Protein AF-A0AAN9T9P0-F1 (afdb_monomer_lite)

Structure (mmCIF, N/CA/C/O backbone):
data_AF-A0AAN9T9P0-F1
#
_entry.id   AF-A0AAN9T9P0-F1
#
loop_
_atom_site.group_PDB
_atom_site.id
_atom_site.type_symbol
_atom_site.label_atom_id
_atom_site.label_alt_id
_atom_site.label_comp_id
_atom_site.label_asym_id
_atom_site.label_entity_id
_atom_site.label_seq_id
_atom_site.pdbx_PDB_ins_code
_atom_site.Cartn_x
_atom_site.Cartn_y
_atom_site.Cartn_z
_atom_site.occupancy
_atom_site.B_iso_or_equiv
_atom_site.auth_seq_id
_atom_site.auth_comp_id
_atom_site.auth_asym_id
_atom_site.auth_atom_id
_atom_site.pdbx_PDB_model_num
ATOM 1 N N . MET A 1 1 ? 13.057 -16.092 -7.659 1.00 46.47 1 MET A N 1
ATOM 2 C CA . MET A 1 1 ? 11.777 -15.461 -7.280 1.00 46.47 1 MET A CA 1
ATOM 3 C C . MET A 1 1 ? 11.251 -16.205 -6.068 1.00 46.47 1 MET A C 1
ATOM 5 O O . MET A 1 1 ? 11.173 -17.422 -6.138 1.00 46.47 1 MET A O 1
ATOM 9 N N . LEU A 1 2 ? 10.981 -15.523 -4.953 1.00 45.56 2 LEU A N 1
ATOM 10 C CA . LEU A 1 2 ? 10.135 -16.098 -3.904 1.00 45.56 2 LEU A CA 1
ATOM 11 C C . LEU A 1 2 ? 8.703 -15.943 -4.416 1.00 45.56 2 LEU A C 1
ATOM 13 O O . LEU A 1 2 ? 8.131 -14.863 -4.309 1.00 45.56 2 LEU A O 1
ATOM 17 N N . ALA A 1 3 ? 8.189 -16.984 -5.067 1.00 45.75 3 ALA A N 1
ATOM 18 C CA . ALA A 1 3 ? 6.813 -17.005 -5.531 1.00 45.75 3 ALA A CA 1
ATOM 19 C C . ALA A 1 3 ? 5.909 -17.198 -4.311 1.00 45.75 3 ALA A C 1
ATOM 21 O O . ALA A 1 3 ? 5.850 -18.284 -3.734 1.00 45.75 3 ALA A O 1
ATOM 22 N N . GLY A 1 4 ? 5.289 -16.120 -3.842 1.00 61.53 4 GLY A N 1
ATOM 23 C CA . GLY A 1 4 ? 4.496 -16.141 -2.619 1.00 61.53 4 GLY A CA 1
ATOM 24 C C . GLY A 1 4 ? 3.565 -14.943 -2.521 1.00 61.53 4 GLY A C 1
ATOM 25 O O . GLY A 1 4 ? 3.952 -13.822 -2.837 1.00 61.53 4 GLY A O 1
ATOM 26 N N . GLN A 1 5 ? 2.334 -15.189 -2.072 1.00 61.94 5 GLN A N 1
ATOM 27 C CA . GLN A 1 5 ? 1.396 -14.139 -1.685 1.00 61.94 5 GLN A CA 1
ATOM 28 C C . GLN A 1 5 ? 1.735 -13.653 -0.277 1.00 61.94 5 GLN A C 1
ATOM 30 O O . GLN A 1 5 ? 1.682 -14.432 0.678 1.00 61.94 5 GLN A O 1
ATOM 35 N N . LEU A 1 6 ? 2.006 -12.358 -0.120 1.00 67.94 6 LEU A N 1
ATOM 36 C CA . LEU A 1 6 ? 2.081 -11.752 1.204 1.00 67.94 6 LEU A CA 1
ATOM 37 C C . LEU A 1 6 ? 0.701 -11.252 1.617 1.00 67.94 6 LEU A C 1
ATOM 39 O O . LEU A 1 6 ? 0.176 -10.321 1.014 1.00 67.94 6 LEU A O 1
ATOM 43 N N . ARG A 1 7 ? 0.112 -11.844 2.660 1.00 69.19 7 ARG A N 1
ATOM 44 C CA . ARG A 1 7 ? -1.106 -11.322 3.292 1.00 69.19 7 ARG A CA 1
ATOM 45 C C . ARG A 1 7 ? -0.788 -10.865 4.703 1.00 69.19 7 ARG A C 1
ATOM 47 O O . ARG A 1 7 ? -0.480 -11.689 5.556 1.00 69.19 7 ARG A O 1
ATOM 54 N N . ALA A 1 8 ? -0.915 -9.569 4.956 1.00 67.00 8 ALA A N 1
ATOM 55 C CA . ALA A 1 8 ? -0.840 -9.026 6.306 1.00 67.00 8 ALA A CA 1
ATOM 56 C C . ALA A 1 8 ? -2.127 -8.264 6.618 1.00 67.00 8 ALA A C 1
ATOM 58 O O . ALA A 1 8 ? -2.544 -7.398 5.849 1.00 67.00 8 ALA A O 1
ATOM 59 N N . CYS A 1 9 ? -2.762 -8.602 7.741 1.00 68.50 9 CYS A N 1
ATOM 60 C CA . CYS A 1 9 ? -3.891 -7.863 8.290 1.00 68.50 9 CYS A CA 1
ATOM 61 C C . CYS A 1 9 ? -3.473 -7.336 9.660 1.00 68.50 9 CYS A C 1
ATOM 63 O O . CYS A 1 9 ? -3.275 -8.131 10.573 1.00 68.50 9 CYS A O 1
ATOM 65 N N . GLN A 1 10 ? -3.295 -6.024 9.786 1.00 69.31 10 GLN A N 1
ATOM 66 C CA . GLN A 1 10 ? -2.773 -5.405 11.003 1.00 69.31 10 GLN A CA 1
ATOM 67 C C . GLN A 1 10 ? -3.828 -4.535 11.679 1.00 69.31 10 GLN A C 1
ATOM 69 O O . GLN A 1 10 ? -4.491 -3.729 11.017 1.00 69.31 10 GLN A O 1
ATOM 74 N N . ARG A 1 11 ? -3.963 -4.722 13.000 1.00 60.12 11 ARG A N 1
ATOM 75 C CA . ARG A 1 11 ? -4.805 -3.919 13.889 1.00 60.12 11 ARG A CA 1
ATOM 76 C C . ARG A 1 11 ? -4.054 -3.620 15.185 1.00 60.12 11 ARG A C 1
ATOM 78 O O . ARG A 1 11 ? -3.889 -4.508 16.011 1.00 60.12 11 ARG A O 1
ATOM 85 N N . GLY A 1 12 ? -3.615 -2.375 15.346 1.00 63.34 12 GLY A N 1
ATOM 86 C CA . GLY A 1 12 ? -2.727 -1.922 16.418 1.00 63.34 12 GLY A CA 1
ATOM 87 C C . GLY A 1 12 ? -1.258 -2.307 16.193 1.00 63.34 12 GLY A C 1
ATOM 88 O O . GLY A 1 12 ? -0.969 -3.396 15.709 1.00 63.34 12 GLY A O 1
ATOM 89 N N . SER A 1 13 ? -0.345 -1.418 16.611 1.00 60.00 13 SER A N 1
ATOM 90 C CA . SER A 1 13 ? 1.132 -1.511 16.533 1.00 60.00 13 SER A CA 1
ATOM 91 C C . SER A 1 13 ? 1.808 -1.050 15.227 1.00 60.00 13 SER A C 1
ATOM 93 O O . SER A 1 13 ? 1.166 -0.897 14.188 1.00 60.00 13 SER A O 1
ATOM 95 N N . ILE A 1 14 ? 3.120 -0.782 15.325 1.00 63.75 14 ILE A N 1
ATOM 96 C CA . ILE A 1 14 ? 4.030 -0.447 14.219 1.00 63.75 14 ILE A CA 1
ATOM 97 C C . ILE A 1 14 ? 4.624 -1.749 13.677 1.00 63.75 14 ILE A C 1
ATOM 99 O O . ILE A 1 14 ? 5.294 -2.471 14.411 1.00 63.75 14 ILE A O 1
ATOM 103 N N . THR A 1 15 ? 4.400 -2.061 12.400 1.00 72.94 15 THR A N 1
ATOM 104 C CA . THR A 1 15 ? 4.983 -3.252 11.750 1.00 72.94 15 THR A CA 1
ATOM 105 C C . THR A 1 15 ? 5.899 -2.854 10.598 1.00 72.94 15 THR A C 1
ATOM 107 O O . THR A 1 15 ? 5.526 -2.007 9.785 1.00 72.94 15 THR A O 1
ATOM 110 N N . SER A 1 16 ? 7.066 -3.496 10.511 1.00 77.62 16 SER A N 1
ATOM 111 C CA . SER A 1 16 ? 8.047 -3.312 9.436 1.00 77.62 16 SER A CA 1
ATOM 112 C C . SER A 1 16 ? 8.133 -4.571 8.573 1.00 77.62 16 SER A C 1
ATOM 114 O O . SER A 1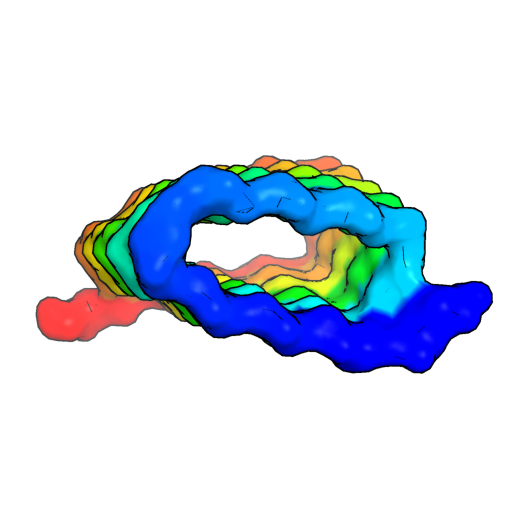 16 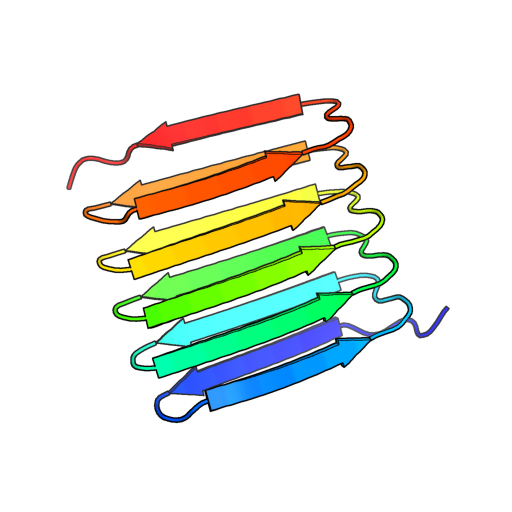? 8.427 -5.651 9.081 1.00 77.62 16 SER A O 1
ATOM 116 N N . LEU A 1 17 ? 7.883 -4.438 7.271 1.00 80.88 17 LEU A N 1
ATOM 117 C CA . LEU A 1 17 ? 7.941 -5.525 6.287 1.00 80.88 17 LEU A CA 1
ATOM 118 C C . LEU A 1 17 ? 9.078 -5.257 5.293 1.00 80.88 17 LEU A C 1
ATOM 120 O O . LEU A 1 17 ? 9.128 -4.178 4.703 1.00 80.88 17 LEU A O 1
ATOM 124 N N . LEU A 1 18 ? 9.980 -6.224 5.091 1.00 82.25 18 LEU A N 1
ATOM 125 C CA . LEU A 1 18 ? 11.112 -6.088 4.168 1.00 82.25 18 LEU A CA 1
ATOM 126 C C . LEU A 1 18 ? 11.215 -7.308 3.251 1.00 82.25 18 LEU A C 1
ATOM 128 O O . LEU A 1 18 ? 11.468 -8.416 3.720 1.00 82.25 18 LEU A O 1
ATOM 132 N N . PHE A 1 19 ? 11.048 -7.102 1.944 1.00 81.38 19 PHE A N 1
ATOM 133 C CA . PHE A 1 19 ? 11.085 -8.186 0.962 1.00 81.38 19 PHE A CA 1
ATOM 134 C C . PHE A 1 19 ? 11.884 -7.812 -0.284 1.00 81.38 19 PHE A C 1
ATOM 136 O O . PHE A 1 19 ? 11.818 -6.691 -0.786 1.00 81.38 19 PHE A O 1
ATOM 143 N N . LYS A 1 20 ? 12.628 -8.783 -0.826 1.00 82.88 20 LYS A N 1
ATOM 144 C CA . LYS A 1 20 ? 13.421 -8.573 -2.043 1.00 82.88 20 LYS A CA 1
ATOM 145 C C . LYS A 1 20 ? 12.536 -8.564 -3.291 1.00 82.88 20 LYS A C 1
ATOM 147 O O . LYS A 1 20 ? 12.502 -7.556 -3.987 1.00 82.88 20 LYS A O 1
ATOM 152 N N . CYS A 1 21 ? 11.798 -9.648 -3.541 1.00 82.88 21 CYS A N 1
ATOM 153 C CA . CYS A 1 21 ? 10.815 -9.731 -4.623 1.00 82.88 21 CYS A CA 1
ATOM 154 C C . CYS A 1 21 ? 9.591 -10.532 -4.171 1.00 82.88 21 CYS A C 1
ATOM 156 O O . CYS A 1 21 ? 9.772 -11.574 -3.539 1.00 82.88 21 CYS A O 1
ATOM 158 N N . VAL A 1 22 ? 8.391 -10.068 -4.519 1.00 85.62 22 VAL A N 1
ATOM 159 C CA . VAL A 1 22 ? 7.106 -10.716 -4.208 1.00 85.62 22 VAL A CA 1
ATOM 160 C C . VAL A 1 22 ? 6.199 -10.605 -5.430 1.00 85.62 22 VAL A C 1
ATOM 162 O O . VAL A 1 22 ? 6.129 -9.541 -6.033 1.00 85.62 22 VAL A O 1
ATOM 165 N N . ASP A 1 23 ? 5.490 -11.665 -5.803 1.00 84.31 23 ASP A N 1
ATOM 166 C CA . ASP A 1 23 ? 4.584 -11.585 -6.957 1.00 84.31 23 ASP A CA 1
ATOM 167 C C . ASP A 1 23 ? 3.319 -10.796 -6.612 1.00 84.31 23 ASP A C 1
ATOM 169 O O . ASP A 1 23 ? 2.928 -9.890 -7.343 1.00 84.31 23 ASP A O 1
ATOM 173 N N . GLU A 1 24 ? 2.721 -11.076 -5.454 1.00 84.62 24 GLU A N 1
ATOM 174 C CA . GLU A 1 24 ? 1.500 -10.413 -5.008 1.00 84.62 24 GLU A CA 1
ATOM 175 C C . GLU A 1 24 ? 1.552 -10.034 -3.530 1.00 84.62 24 GLU A C 1
ATOM 177 O O . GLU A 1 24 ? 1.874 -10.843 -2.655 1.00 84.62 24 GLU A O 1
ATOM 182 N N . THR A 1 25 ? 1.162 -8.797 -3.238 1.00 84.50 25 THR A N 1
ATOM 183 C CA . THR A 1 25 ? 1.081 -8.275 -1.873 1.00 84.50 25 THR A CA 1
ATOM 184 C C . THR A 1 25 ? -0.331 -7.790 -1.580 1.00 84.50 25 THR A C 1
ATOM 186 O O . THR A 1 25 ? -0.847 -6.908 -2.258 1.00 84.50 25 THR A O 1
ATOM 189 N N . LEU A 1 26 ? -0.953 -8.325 -0.533 1.00 86.75 26 LEU A N 1
ATOM 190 C CA . LEU A 1 26 ? -2.221 -7.861 0.015 1.00 86.75 26 LEU A CA 1
ATOM 191 C C . LEU A 1 26 ? -1.998 -7.367 1.445 1.00 86.75 26 LEU A C 1
ATOM 193 O O . LEU A 1 26 ? -1.836 -8.151 2.384 1.00 86.75 26 LEU A O 1
ATOM 197 N N . LEU A 1 27 ? -2.056 -6.053 1.617 1.00 84.31 27 LEU A N 1
ATOM 198 C CA . LEU A 1 27 ? -1.912 -5.404 2.910 1.00 84.31 27 LEU A CA 1
ATOM 199 C C . LEU A 1 27 ? -3.256 -4.812 3.342 1.00 84.31 27 LEU A C 1
ATOM 201 O O . LEU A 1 27 ? -3.831 -3.968 2.651 1.00 84.31 27 LEU A O 1
ATOM 205 N N . ARG A 1 28 ? -3.762 -5.244 4.497 1.00 87.38 28 ARG A N 1
ATOM 206 C CA . ARG A 1 28 ? -4.907 -4.632 5.173 1.00 87.38 28 ARG A CA 1
ATOM 207 C C . ARG A 1 28 ? -4.440 -4.029 6.483 1.00 87.38 28 ARG A C 1
ATOM 209 O O . ARG A 1 28 ? -3.920 -4.738 7.337 1.00 87.38 28 ARG A O 1
ATOM 216 N N . VAL A 1 29 ? -4.636 -2.731 6.646 1.00 83.94 29 VAL A N 1
ATOM 217 C CA . VAL A 1 29 ? -4.231 -2.012 7.852 1.00 83.94 29 VAL A CA 1
ATOM 218 C C . VAL A 1 29 ? -5.432 -1.266 8.390 1.00 83.94 29 VAL A C 1
ATOM 220 O O . VAL A 1 29 ? -6.107 -0.533 7.665 1.00 83.94 29 VAL A O 1
ATOM 223 N N . SER A 1 30 ? -5.720 -1.469 9.665 1.00 86.06 30 SER A N 1
ATOM 224 C CA . SER A 1 30 ? -6.783 -0.768 10.368 1.00 86.06 30 SER A CA 1
ATOM 225 C C . SER A 1 30 ? -6.268 -0.336 11.726 1.00 86.06 30 SER A C 1
ATOM 227 O O . SER A 1 30 ? -5.825 -1.196 12.466 1.00 86.06 30 SER A O 1
ATOM 229 N N . TYR A 1 31 ? -6.348 0.943 12.091 1.00 80.56 31 TYR A N 1
ATOM 230 C CA . TYR A 1 31 ? -5.883 1.428 13.403 1.00 80.56 31 TYR A CA 1
ATOM 231 C C . TYR A 1 31 ? -4.406 1.103 13.685 1.00 80.56 31 TYR A C 1
ATOM 233 O O . TYR A 1 31 ? -4.100 0.130 14.365 1.00 80.56 31 TYR A O 1
ATOM 241 N N . GLY A 1 32 ? -3.472 1.909 13.182 1.00 84.38 32 GLY A N 1
ATOM 242 C CA . GLY A 1 32 ? -2.043 1.716 13.458 1.00 84.38 32 GLY A CA 1
ATOM 243 C C . GLY A 1 32 ? -1.130 2.332 12.409 1.00 84.38 32 GLY A C 1
ATOM 244 O O . GLY A 1 32 ? -1.581 3.133 11.586 1.00 84.38 32 GLY A O 1
ATOM 245 N N . SER A 1 33 ? 0.140 1.922 12.430 1.00 84.12 33 SER A N 1
ATOM 246 C CA . SER A 1 33 ? 1.147 2.400 11.482 1.00 84.12 33 SER A CA 1
ATOM 247 C C . SER A 1 33 ? 1.900 1.238 10.844 1.00 84.12 33 SER A C 1
ATOM 249 O O . SER A 1 33 ? 2.291 0.298 11.528 1.00 84.12 33 SER A O 1
ATOM 251 N N . VAL A 1 34 ? 2.142 1.289 9.537 1.00 84.88 34 VAL A N 1
ATOM 252 C CA . VAL A 1 34 ? 2.910 0.245 8.840 1.00 84.88 34 VAL A CA 1
ATOM 253 C C . VAL A 1 34 ? 3.990 0.863 7.970 1.00 84.88 34 VAL A C 1
ATOM 255 O O . VAL A 1 34 ? 3.745 1.838 7.263 1.00 84.88 34 VAL A O 1
ATOM 258 N N . TYR A 1 35 ? 5.172 0.253 8.010 1.00 86.62 35 TYR A N 1
ATOM 259 C CA . TYR A 1 35 ? 6.303 0.561 7.148 1.00 86.62 35 TYR A CA 1
ATOM 260 C C . TYR A 1 35 ? 6.618 -0.665 6.302 1.00 86.62 35 TYR A C 1
ATOM 262 O O . TYR A 1 35 ? 6.728 -1.783 6.809 1.00 86.62 35 TYR A O 1
ATOM 270 N N . SER A 1 36 ? 6.734 -0.496 4.994 1.00 85.44 36 SER A N 1
ATOM 271 C CA . SER A 1 36 ? 7.039 -1.608 4.099 1.00 85.44 36 SER A CA 1
ATOM 272 C C . SER A 1 36 ? 8.034 -1.203 3.026 1.00 85.44 36 SER A C 1
ATOM 274 O O . SER A 1 36 ? 7.932 -0.124 2.447 1.00 85.44 36 SER A O 1
ATOM 276 N N . CYS A 1 37 ? 9.001 -2.079 2.764 1.00 86.56 37 CYS A N 1
ATOM 277 C CA . CYS A 1 37 ? 10.017 -1.895 1.741 1.00 86.56 37 CYS A CA 1
ATOM 278 C C . CYS A 1 37 ? 10.107 -3.147 0.868 1.00 86.56 37 CYS A C 1
ATOM 280 O O . CYS A 1 37 ? 10.356 -4.251 1.364 1.00 86.56 37 CYS A O 1
ATOM 282 N N . PHE A 1 38 ? 9.915 -2.963 -0.435 1.00 85.38 38 PHE A N 1
ATOM 283 C CA . PHE A 1 38 ? 9.950 -4.034 -1.419 1.00 85.38 38 PHE A CA 1
ATOM 284 C C . PHE A 1 38 ? 10.881 -3.675 -2.581 1.00 85.38 38 PHE A C 1
ATOM 286 O O . PHE A 1 38 ? 10.811 -2.576 -3.132 1.00 85.38 38 PHE A O 1
ATOM 293 N N . GLY A 1 39 ? 11.732 -4.616 -2.994 1.00 84.62 39 GLY A N 1
ATOM 294 C CA . GLY A 1 39 ? 12.580 -4.445 -4.179 1.00 84.62 39 GLY A CA 1
ATOM 295 C C . GLY A 1 39 ? 11.773 -4.504 -5.479 1.00 84.62 39 GLY A C 1
ATOM 296 O O . GLY A 1 39 ? 11.703 -3.513 -6.204 1.00 84.62 39 GLY A O 1
ATOM 297 N N . CYS A 1 40 ? 11.127 -5.639 -5.753 1.00 84.19 40 CYS A N 1
ATOM 298 C CA . CYS A 1 40 ? 10.221 -5.815 -6.893 1.00 84.19 40 CYS A CA 1
ATOM 299 C C . CYS A 1 40 ? 8.883 -6.412 -6.445 1.00 84.19 40 CYS A C 1
ATOM 301 O O . CYS A 1 40 ? 8.872 -7.385 -5.691 1.00 84.19 40 CYS A O 1
ATOM 303 N N . VAL A 1 41 ? 7.770 -5.870 -6.934 1.00 85.25 41 VAL A N 1
ATOM 304 C CA . VAL A 1 41 ? 6.425 -6.398 -6.695 1.00 85.25 41 VAL A CA 1
ATOM 305 C C . VAL A 1 41 ? 5.680 -6.546 -8.015 1.00 85.25 41 VAL A C 1
ATOM 307 O O . VAL A 1 41 ? 5.733 -5.642 -8.843 1.00 85.25 41 VAL A O 1
ATOM 310 N N . GLY A 1 42 ? 4.993 -7.667 -8.227 1.00 86.31 42 GLY A N 1
ATOM 311 C CA . GLY A 1 42 ? 4.056 -7.798 -9.344 1.00 86.31 42 GLY A CA 1
ATOM 312 C C . GLY A 1 42 ? 2.841 -6.906 -9.105 1.00 86.31 42 GLY A C 1
ATOM 313 O O . GLY A 1 42 ? 2.796 -5.774 -9.574 1.00 86.31 42 GLY A O 1
ATOM 314 N N . GLU A 1 43 ? 1.895 -7.375 -8.298 1.00 87.50 43 GLU A N 1
ATOM 315 C CA . GLU A 1 43 ? 0.675 -6.640 -7.958 1.00 87.50 43 GLU A CA 1
ATOM 316 C C . GLU A 1 43 ? 0.575 -6.340 -6.461 1.00 87.50 43 GLU A C 1
ATOM 318 O O . GLU A 1 43 ? 0.797 -7.195 -5.602 1.00 87.50 43 GLU A O 1
ATOM 323 N N . THR A 1 44 ? 0.184 -5.111 -6.133 1.00 86.50 44 THR A N 1
ATOM 324 C CA . THR A 1 44 ? -0.005 -4.658 -4.752 1.00 86.50 44 THR A CA 1
ATOM 325 C C . THR A 1 44 ? -1.442 -4.220 -4.523 1.00 86.50 44 THR A C 1
ATOM 327 O O . THR A 1 44 ? -1.950 -3.323 -5.188 1.00 86.50 44 THR A O 1
ATOM 330 N N . GLN A 1 45 ? -2.099 -4.789 -3.518 1.00 89.56 45 GLN A N 1
ATOM 331 C CA . GLN A 1 45 ? -3.402 -4.351 -3.035 1.00 89.56 45 GLN A CA 1
ATOM 332 C C . GLN A 1 45 ? -3.295 -3.864 -1.593 1.00 89.56 45 GLN A C 1
ATOM 334 O O . GLN A 1 45 ? -3.052 -4.639 -0.670 1.00 89.56 45 GLN A O 1
ATOM 339 N N . LEU A 1 46 ? -3.535 -2.574 -1.395 1.00 86.75 46 LEU A N 1
ATOM 340 C CA . LEU A 1 46 ? -3.503 -1.914 -0.096 1.00 86.75 46 LEU A CA 1
ATOM 341 C C . LEU A 1 46 ? -4.915 -1.470 0.290 1.00 86.75 46 LEU A C 1
ATOM 343 O O . LEU A 1 46 ? -5.562 -0.724 -0.446 1.00 86.75 46 LEU A O 1
ATOM 347 N N . ARG A 1 47 ? -5.392 -1.905 1.458 1.00 90.06 47 ARG A N 1
ATOM 348 C CA . ARG A 1 47 ? -6.603 -1.371 2.096 1.00 90.06 47 ARG A CA 1
ATOM 349 C C . ARG A 1 47 ? -6.239 -0.792 3.450 1.00 90.06 47 ARG A C 1
ATOM 351 O O . ARG A 1 47 ? -5.762 -1.519 4.317 1.00 90.06 47 ARG A O 1
ATOM 358 N N . VAL A 1 48 ? -6.459 0.503 3.619 1.00 87.12 48 VAL A N 1
ATOM 359 C CA . VAL A 1 48 ? -5.999 1.258 4.782 1.00 87.12 48 VAL A CA 1
ATOM 360 C C . VAL A 1 48 ? -7.167 2.031 5.376 1.00 87.12 48 VAL A C 1
ATOM 362 O O . VAL A 1 48 ? -7.866 2.759 4.669 1.00 87.12 48 VAL A O 1
ATOM 365 N N . SER A 1 49 ? -7.388 1.887 6.680 1.00 90.50 49 SER A N 1
ATOM 366 C CA . SER A 1 49 ? -8.436 2.622 7.390 1.00 90.50 49 SER A CA 1
ATOM 367 C C . SER A 1 49 ? -7.965 3.083 8.763 1.00 90.50 49 SER A C 1
ATOM 369 O O . SER A 1 49 ? -7.400 2.283 9.503 1.00 90.50 49 SER A O 1
ATOM 371 N N . TYR A 1 50 ? -8.190 4.351 9.124 1.00 87.75 50 TYR A N 1
ATOM 372 C CA . TYR A 1 50 ? -7.763 4.895 10.428 1.00 87.75 50 TYR A CA 1
ATOM 373 C C . TYR A 1 50 ? -6.285 4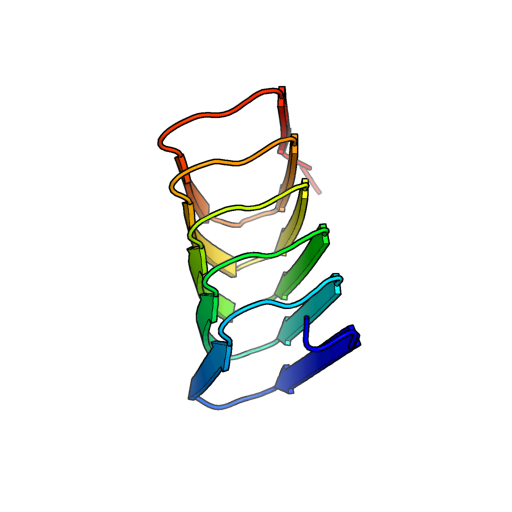.613 10.739 1.00 87.75 50 TYR A C 1
ATOM 375 O O . TYR A 1 50 ? -5.929 4.223 11.849 1.00 87.75 50 TYR A O 1
ATOM 383 N N . ALA A 1 51 ? -5.426 4.707 9.727 1.00 86.94 51 ALA A N 1
ATOM 384 C CA . ALA A 1 51 ? -4.050 4.246 9.820 1.00 86.94 51 ALA A CA 1
ATOM 385 C C . ALA A 1 51 ? -3.093 5.103 8.991 1.00 86.94 51 ALA A C 1
ATOM 387 O O . ALA A 1 51 ? -3.496 5.803 8.058 1.00 86.94 51 ALA A O 1
ATOM 388 N N . LEU A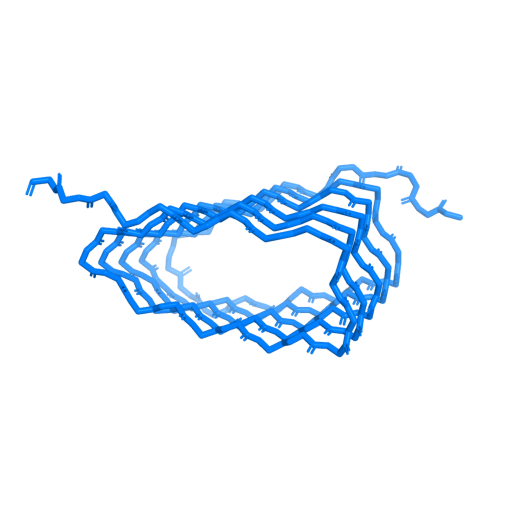 1 52 ? -1.818 5.002 9.350 1.00 87.31 52 LEU A N 1
ATOM 389 C CA . LEU A 1 52 ? -0.686 5.640 8.696 1.00 87.31 52 LEU A CA 1
ATOM 390 C C . LEU A 1 52 ? 0.134 4.566 7.972 1.00 87.31 52 LEU A C 1
ATOM 392 O O . LEU A 1 52 ? 0.537 3.577 8.580 1.00 87.31 52 LEU A O 1
ATOM 396 N N . VAL A 1 53 ? 0.395 4.718 6.679 1.00 87.56 53 VAL A N 1
ATOM 397 C CA . VAL A 1 53 ? 1.155 3.711 5.921 1.00 87.56 53 VAL A CA 1
ATOM 398 C C . VAL A 1 53 ? 2.267 4.367 5.125 1.00 87.56 53 VAL A C 1
ATOM 400 O O . VAL A 1 53 ? 2.019 5.323 4.397 1.00 87.56 53 VAL A O 1
ATOM 403 N N . TYR A 1 54 ? 3.473 3.813 5.226 1.00 89.44 54 TYR A N 1
ATOM 404 C CA . TYR A 1 54 ? 4.626 4.167 4.407 1.00 89.44 54 TYR A CA 1
ATOM 405 C C . TYR A 1 54 ? 5.070 2.963 3.591 1.00 89.44 54 TYR A C 1
ATOM 407 O O . TYR A 1 54 ? 5.477 1.944 4.148 1.00 89.44 54 TYR A O 1
ATOM 415 N N . ASN A 1 55 ? 5.049 3.108 2.270 1.00 87.81 55 ASN A N 1
ATOM 416 C CA . ASN A 1 55 ? 5.562 2.101 1.358 1.00 87.81 55 ASN A CA 1
ATOM 417 C C . ASN A 1 55 ? 6.714 2.647 0.519 1.00 87.81 55 ASN A C 1
ATOM 419 O O . ASN A 1 55 ? 6.620 3.735 -0.056 1.00 87.81 55 ASN A O 1
ATOM 423 N N . LEU A 1 56 ? 7.767 1.845 0.401 1.00 89.38 56 LEU A N 1
ATOM 424 C CA . LEU A 1 56 ? 8.876 2.061 -0.512 1.00 89.38 56 LEU A CA 1
ATOM 425 C C . LEU A 1 56 ? 8.965 0.874 -1.476 1.00 89.38 56 LEU A C 1
ATOM 427 O O . LEU A 1 56 ? 9.132 -0.268 -1.047 1.00 89.38 56 LEU A O 1
ATOM 431 N N . PHE A 1 57 ? 8.880 1.147 -2.771 1.00 88.62 57 PHE A N 1
ATOM 432 C CA . PHE A 1 57 ? 8.960 0.145 -3.822 1.00 88.62 57 PHE A CA 1
ATOM 433 C C . PHE A 1 57 ? 10.081 0.470 -4.818 1.00 88.62 57 PHE A C 1
ATOM 435 O O . PHE A 1 57 ? 10.266 1.616 -5.235 1.00 88.62 57 PHE A O 1
ATOM 442 N N . GLY A 1 58 ? 10.825 -0.546 -5.252 1.00 87.62 58 GLY A N 1
ATOM 443 C CA . GLY A 1 58 ? 11.712 -0.423 -6.408 1.00 87.62 58 GLY A CA 1
ATOM 444 C C . GLY A 1 58 ? 10.911 -0.468 -7.711 1.00 87.62 58 GLY A C 1
ATOM 445 O O . GLY A 1 58 ? 10.661 0.567 -8.327 1.00 87.62 58 GLY A O 1
ATOM 446 N N . HIS A 1 59 ? 10.496 -1.661 -8.126 1.00 87.75 59 HIS A N 1
ATOM 447 C CA . HIS A 1 59 ? 9.685 -1.877 -9.326 1.00 87.75 59 HIS A CA 1
ATOM 448 C C . HIS A 1 59 ? 8.332 -2.488 -8.965 1.00 87.75 59 HIS A C 1
ATOM 450 O O . HIS A 1 59 ? 8.299 -3.470 -8.230 1.00 87.75 59 HIS A O 1
ATOM 456 N N . VAL A 1 60 ? 7.238 -1.928 -9.479 1.00 86.62 60 VAL A N 1
ATOM 457 C CA . VAL A 1 60 ? 5.877 -2.424 -9.242 1.00 86.62 60 VAL A CA 1
ATOM 458 C C . VAL A 1 60 ? 5.165 -2.635 -10.573 1.00 86.62 60 VAL A C 1
ATOM 460 O O . VAL A 1 60 ? 5.138 -1.725 -11.395 1.00 86.62 60 VAL A O 1
ATOM 463 N N . GLY A 1 61 ? 4.575 -3.805 -10.798 1.00 85.94 61 GLY A N 1
ATOM 464 C CA . GLY A 1 61 ? 3.707 -4.036 -11.957 1.00 85.94 61 GLY A CA 1
ATOM 465 C C . GLY A 1 61 ? 2.418 -3.224 -11.840 1.00 85.94 61 GLY A C 1
ATOM 466 O O . GLY A 1 61 ? 2.139 -2.374 -12.683 1.00 85.94 61 GLY A O 1
ATOM 467 N N . GLY A 1 62 ? 1.704 -3.384 -10.728 1.00 87.69 62 GLY A N 1
ATOM 468 C CA . GLY A 1 62 ? 0.472 -2.655 -10.452 1.00 87.69 62 GLY A CA 1
ATOM 469 C C . GLY A 1 62 ? 0.219 -2.400 -8.969 1.00 87.69 62 GLY A C 1
ATOM 470 O O . GLY A 1 62 ? 0.648 -3.143 -8.086 1.00 87.69 62 GLY A O 1
ATOM 471 N N . THR A 1 63 ? -0.465 -1.296 -8.667 1.00 86.75 63 THR A N 1
ATOM 472 C CA . THR A 1 63 ? -0.917 -0.953 -7.314 1.00 86.75 63 THR A CA 1
ATOM 473 C C . THR A 1 63 ? -2.381 -0.558 -7.309 1.00 86.75 63 THR A C 1
ATOM 475 O O . THR A 1 63 ? -2.814 0.326 -8.045 1.00 86.75 63 THR A O 1
ATOM 478 N N . ARG A 1 64 ? -3.144 -1.141 -6.388 1.00 90.88 64 ARG A N 1
ATOM 479 C CA . ARG A 1 64 ? -4.502 -0.730 -6.051 1.00 90.88 64 ARG A CA 1
ATOM 480 C C . ARG A 1 64 ? -4.574 -0.322 -4.586 1.00 90.88 64 ARG A C 1
ATOM 482 O O . ARG A 1 64 ? -4.477 -1.169 -3.701 1.00 90.88 64 ARG A O 1
ATOM 489 N N . LEU A 1 65 ? -4.805 0.963 -4.336 1.00 88.81 65 LEU A N 1
ATOM 490 C CA . LEU A 1 65 ? -4.982 1.513 -2.992 1.00 88.81 65 LEU A CA 1
ATOM 491 C C . LEU A 1 65 ? -6.446 1.868 -2.736 1.00 88.81 65 LEU A C 1
ATOM 493 O O . LEU A 1 65 ? -7.086 2.539 -3.547 1.00 88.81 65 LEU A O 1
ATOM 497 N N . GLN A 1 66 ? -6.947 1.466 -1.573 1.00 91.44 66 GLN A N 1
ATOM 498 C CA . GLN A 1 66 ? -8.184 1.957 -0.976 1.00 91.44 66 GLN A CA 1
ATOM 499 C C . GLN A 1 66 ? -7.858 2.525 0.405 1.00 91.44 66 GLN A C 1
ATOM 501 O O . GLN A 1 66 ? -7.401 1.786 1.276 1.00 91.44 66 GLN A O 1
ATOM 506 N N . ALA A 1 67 ? -8.072 3.823 0.597 1.00 87.81 67 ALA A N 1
ATOM 507 C CA . ALA A 1 67 ? -7.766 4.526 1.837 1.00 87.81 67 ALA A CA 1
ATOM 508 C C . ALA A 1 67 ? -9.002 5.263 2.376 1.00 87.81 67 ALA A C 1
ATOM 510 O O . ALA A 1 67 ? -9.707 5.946 1.629 1.00 87.81 67 ALA A O 1
ATOM 511 N N . SER A 1 68 ? -9.259 5.146 3.679 1.00 90.94 68 SER A N 1
ATOM 512 C CA . SER A 1 68 ? -10.363 5.844 4.350 1.00 90.94 68 SER A CA 1
ATOM 513 C C . SER A 1 68 ? -9.943 6.359 5.721 1.00 90.94 68 SER A C 1
ATOM 515 O O . SER A 1 68 ? -9.438 5.574 6.520 1.00 90.94 68 SER A O 1
ATOM 517 N N . TYR A 1 69 ? -10.125 7.653 6.010 1.00 89.12 69 TYR A N 1
ATOM 518 C CA . TYR A 1 69 ? -9.646 8.261 7.269 1.00 89.12 69 TYR A CA 1
ATOM 519 C C . TYR A 1 69 ? -8.183 7.911 7.569 1.00 89.12 69 TYR A C 1
ATOM 521 O O . TYR A 1 69 ? -7.817 7.543 8.681 1.00 89.12 69 TYR A O 1
ATOM 529 N N . ALA A 1 70 ? -7.358 7.911 6.530 1.00 88.12 70 ALA A N 1
ATOM 530 C CA . ALA A 1 70 ? -6.022 7.349 6.567 1.00 88.12 70 ALA A CA 1
ATOM 531 C C . ALA A 1 70 ? -5.037 8.280 5.882 1.00 88.12 70 ALA A C 1
ATOM 533 O O . ALA A 1 70 ? -5.413 9.125 5.064 1.00 88.12 70 ALA A O 1
ATOM 534 N N . LEU A 1 71 ? -3.766 8.084 6.200 1.00 89.12 71 LEU A N 1
ATOM 535 C CA . LEU A 1 71 ? -2.692 8.826 5.583 1.00 89.12 71 LEU A CA 1
ATOM 536 C C . LEU A 1 71 ? -1.664 7.848 5.020 1.00 89.12 71 LEU A C 1
ATOM 538 O O . LEU A 1 71 ? -1.126 7.005 5.734 1.00 89.12 71 LEU A O 1
ATOM 542 N N . VAL A 1 72 ? -1.455 7.911 3.707 1.00 88.56 72 VAL A N 1
ATOM 543 C CA . VAL A 1 72 ? -0.648 6.934 2.973 1.00 88.56 72 VAL A CA 1
ATOM 544 C C . VAL A 1 72 ? 0.441 7.656 2.200 1.00 88.56 72 VAL A C 1
ATOM 546 O O . VAL A 1 72 ? 0.152 8.509 1.368 1.00 88.56 72 VAL A O 1
ATOM 549 N N . TYR A 1 73 ? 1.685 7.264 2.440 1.00 90.50 73 TYR A N 1
ATOM 550 C CA . TYR A 1 73 ? 2.847 7.644 1.655 1.00 90.50 73 TYR A CA 1
ATOM 551 C C . TYR A 1 73 ? 3.320 6.443 0.850 1.00 90.50 73 TYR A C 1
ATOM 553 O O . TYR A 1 73 ? 3.490 5.343 1.376 1.00 90.50 73 TYR A O 1
ATOM 56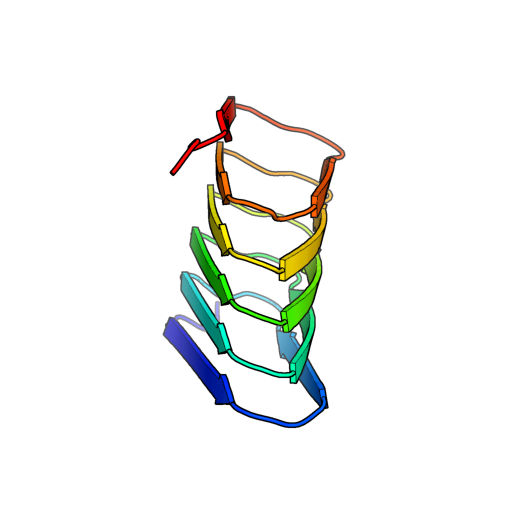1 N N . SER A 1 74 ? 3.523 6.633 -0.444 1.00 88.31 74 SER A N 1
ATOM 562 C CA . SER A 1 74 ? 4.052 5.597 -1.325 1.00 88.31 74 SER A CA 1
ATOM 563 C C . SER A 1 74 ? 5.094 6.193 -2.255 1.00 88.31 74 SER A C 1
ATOM 565 O O . SER A 1 74 ? 4.828 7.158 -2.966 1.00 88.31 74 SER A O 1
ATOM 567 N N . PHE A 1 75 ? 6.287 5.613 -2.240 1.00 89.94 75 PHE A N 1
ATOM 568 C CA . PHE A 1 75 ? 7.375 5.963 -3.139 1.00 89.94 75 PHE A CA 1
ATOM 569 C C . PHE A 1 75 ? 7.700 4.752 -4.002 1.00 89.94 75 PHE A C 1
ATOM 571 O O . PHE A 1 75 ? 7.971 3.683 -3.460 1.00 89.94 75 PHE A O 1
ATOM 578 N N . SER A 1 76 ? 7.683 4.907 -5.325 1.00 88.56 76 SER A N 1
ATOM 579 C CA . SER A 1 76 ? 8.066 3.835 -6.250 1.00 88.56 76 SER A CA 1
ATOM 580 C C . SER A 1 76 ? 9.021 4.345 -7.322 1.00 88.56 76 SER A C 1
ATOM 582 O O . SER A 1 76 ? 8.776 5.391 -7.923 1.00 88.56 76 SER A O 1
ATOM 584 N N . ARG A 1 77 ? 10.097 3.606 -7.622 1.00 88.50 77 ARG A N 1
ATOM 585 C CA . ARG A 1 77 ? 11.012 4.002 -8.710 1.00 88.50 77 ARG A CA 1
ATOM 586 C C . ARG A 1 77 ? 10.364 3.805 -10.082 1.00 88.50 77 ARG A C 1
ATOM 588 O O . ARG A 1 77 ? 10.490 4.678 -10.934 1.00 88.50 77 ARG A O 1
ATOM 595 N N . ARG A 1 78 ? 9.647 2.698 -10.291 1.00 86.56 78 ARG A N 1
ATOM 596 C CA . ARG A 1 78 ? 8.868 2.445 -11.511 1.00 86.56 78 ARG A CA 1
ATOM 597 C C . ARG A 1 78 ? 7.583 1.696 -11.186 1.00 86.56 78 ARG A C 1
ATOM 599 O O . ARG A 1 78 ? 7.635 0.742 -10.413 1.00 86.56 78 ARG A O 1
ATOM 606 N N . ILE A 1 79 ? 6.475 2.114 -11.787 1.00 86.81 79 ILE A N 1
ATOM 607 C CA . ILE A 1 79 ? 5.164 1.489 -11.631 1.00 86.81 79 ILE A CA 1
ATOM 608 C C . ILE A 1 79 ? 4.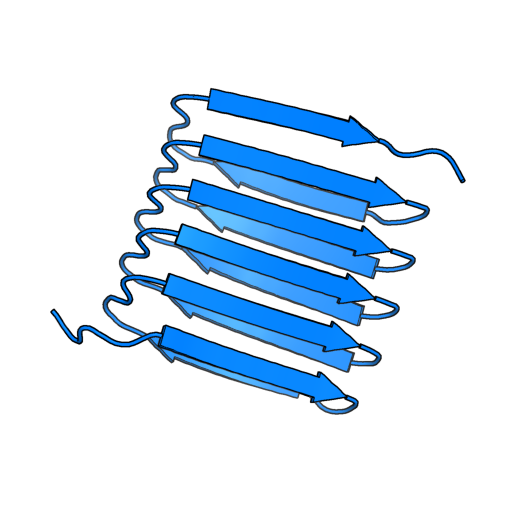478 1.328 -12.990 1.00 86.81 79 ILE A C 1
ATOM 610 O O . ILE A 1 79 ? 4.452 2.272 -13.775 1.00 86.81 79 ILE A O 1
ATOM 614 N N . GLY A 1 80 ? 3.940 0.143 -13.274 1.00 82.38 80 GLY A N 1
ATOM 615 C CA . GLY A 1 80 ? 3.159 -0.080 -14.491 1.00 82.38 80 GLY A CA 1
ATOM 616 C C . GLY A 1 80 ? 1.795 0.600 -14.392 1.00 82.38 80 GLY A C 1
ATOM 617 O O . GLY A 1 80 ? 1.482 1.500 -15.159 1.00 82.38 80 GLY A O 1
ATOM 618 N N . GLY A 1 81 ? 1.000 0.252 -13.381 1.00 84.19 81 GLY A N 1
ATOM 619 C CA . GLY A 1 81 ? -0.336 0.823 -13.196 1.00 84.19 81 GLY A CA 1
ATOM 620 C C . GLY A 1 81 ? -0.635 1.213 -11.756 1.00 84.19 81 GLY A C 1
ATOM 621 O O . GLY A 1 81 ? -0.332 0.470 -10.826 1.00 84.19 81 GLY A O 1
ATOM 622 N N . THR A 1 82 ? -1.296 2.351 -11.545 1.00 84.50 82 THR A N 1
ATOM 623 C CA . THR A 1 82 ? -1.797 2.726 -10.213 1.00 84.50 82 THR A CA 1
ATOM 624 C C . THR A 1 82 ? -3.279 3.049 -10.250 1.00 84.50 82 THR A C 1
ATOM 626 O O . THR A 1 82 ? -3.715 3.898 -11.021 1.00 84.50 82 THR A O 1
ATOM 629 N N . ARG A 1 83 ? -4.060 2.445 -9.351 1.00 87.25 83 ARG A N 1
ATOM 630 C CA . ARG A 1 83 ? -5.452 2.814 -9.094 1.00 87.25 83 ARG A CA 1
ATOM 631 C C . ARG A 1 83 ? -5.648 3.207 -7.639 1.00 87.25 83 ARG A C 1
ATOM 633 O O . ARG A 1 83 ? -5.530 2.374 -6.741 1.00 87.25 83 ARG A O 1
ATOM 640 N N . LEU A 1 84 ? -6.011 4.464 -7.413 1.00 84.56 84 LEU A N 1
ATOM 641 C CA . LEU A 1 84 ? -6.156 5.039 -6.078 1.00 84.56 84 LEU A CA 1
ATOM 642 C C . LEU A 1 84 ? -7.618 5.405 -5.810 1.00 84.56 84 LEU A C 1
ATOM 644 O O . LEU A 1 84 ? -8.246 6.111 -6.601 1.00 84.56 84 LEU A O 1
ATOM 648 N N . GLN A 1 85 ? -8.151 4.928 -4.686 1.00 88.06 85 GLN A N 1
ATOM 649 C CA . GLN A 1 85 ? -9.438 5.343 -4.131 1.00 88.06 85 GLN A CA 1
ATOM 650 C C . GLN A 1 85 ? -9.240 5.853 -2.708 1.00 88.06 85 GLN A C 1
ATOM 652 O O . GLN A 1 85 ? -8.756 5.119 -1.848 1.00 88.06 85 GLN A O 1
ATOM 657 N N . ALA A 1 86 ? -9.617 7.105 -2.468 1.00 83.44 86 ALA A N 1
ATOM 658 C CA . ALA A 1 86 ? -9.466 7.759 -1.175 1.00 83.44 86 ALA A CA 1
ATOM 659 C C . ALA A 1 86 ? -10.771 8.451 -0.762 1.00 83.44 86 ALA A C 1
ATOM 661 O O . ALA A 1 86 ? -11.426 9.083 -1.596 1.00 83.44 86 ALA A O 1
ATOM 662 N N . SER A 1 87 ? -11.123 8.333 0.520 1.00 87.88 87 SER A N 1
ATOM 663 C CA . SER A 1 87 ? -12.248 9.028 1.157 1.00 87.88 87 SER A CA 1
ATOM 664 C C . SER A 1 87 ? -11.819 9.551 2.528 1.00 87.88 87 SER A C 1
ATOM 666 O O . SER A 1 87 ? -11.315 8.782 3.344 1.00 87.88 87 SER A O 1
ATOM 668 N N . TYR A 1 88 ? -11.947 10.859 2.774 1.00 84.38 88 TYR A N 1
ATOM 669 C CA . TYR A 1 88 ? -11.431 11.511 3.992 1.00 84.38 88 TYR A CA 1
ATOM 670 C C . TYR A 1 88 ? -9.973 11.125 4.319 1.00 84.38 88 TYR A C 1
ATOM 672 O O . TYR A 1 88 ? -9.604 10.947 5.475 1.00 84.38 88 TYR A O 1
ATOM 680 N N . ALA A 1 89 ? -9.153 10.918 3.289 1.00 85.94 89 ALA A N 1
ATOM 681 C CA . ALA A 1 89 ? -7.809 10.374 3.407 1.00 85.94 89 ALA A CA 1
ATOM 682 C C . ALA A 1 89 ? -6.830 11.190 2.565 1.00 85.94 89 ALA A C 1
ATOM 684 O O . ALA A 1 89 ? -7.179 11.656 1.479 1.00 85.94 89 ALA A O 1
ATOM 685 N N . SER A 1 90 ? -5.598 11.302 3.052 1.00 87.25 90 SER A N 1
ATOM 686 C CA . SER A 1 90 ? -4.502 11.953 2.337 1.00 87.25 90 SER A CA 1
ATOM 687 C C . SER A 1 90 ? -3.573 10.890 1.771 1.00 87.25 90 SER A C 1
ATOM 689 O O . SER A 1 90 ? -3.019 10.077 2.510 1.00 87.25 90 SER A O 1
ATOM 691 N N . VAL A 1 91 ? -3.405 10.884 0.450 1.00 86.31 91 VAL A N 1
ATOM 692 C CA . VAL A 1 91 ? -2.518 9.947 -0.244 1.00 86.31 91 VAL A CA 1
ATOM 693 C C . VAL A 1 91 ? -1.437 10.738 -0.961 1.00 86.31 91 VAL A C 1
ATOM 695 O O . VAL A 1 91 ? -1.725 11.526 -1.857 1.00 86.31 91 VAL A O 1
ATOM 698 N N . TYR A 1 92 ? -0.192 10.485 -0.583 1.00 87.62 92 TYR A N 1
ATOM 699 C CA . TYR A 1 92 ? 0.998 11.027 -1.217 1.00 87.62 92 TYR A CA 1
ATOM 700 C C . TYR A 1 92 ? 1.681 9.908 -1.989 1.00 87.62 92 TYR A C 1
ATOM 702 O O . TYR A 1 92 ? 2.070 8.888 -1.420 1.00 87.62 92 TYR A O 1
ATOM 710 N N . SER A 1 93 ? 1.797 10.085 -3.300 1.00 83.50 93 SER A N 1
ATOM 711 C CA . SER A 1 93 ? 2.426 9.113 -4.189 1.00 83.50 93 SER A CA 1
ATOM 712 C C . SER A 1 93 ? 3.517 9.788 -5.003 1.00 83.50 93 SER A C 1
ATOM 714 O O . SER A 1 93 ? 3.262 10.779 -5.681 1.00 83.50 93 SER A O 1
ATOM 716 N N . PHE A 1 94 ? 4.726 9.245 -4.918 1.00 85.62 94 PHE A N 1
ATOM 717 C CA . PHE A 1 94 ? 5.889 9.696 -5.668 1.00 85.62 94 PHE A CA 1
ATOM 718 C C . PHE A 1 94 ? 6.357 8.564 -6.567 1.00 85.62 94 PHE A C 1
ATOM 720 O O . PHE A 1 94 ? 6.685 7.474 -6.091 1.00 85.62 94 PHE A O 1
ATOM 727 N N . PHE A 1 95 ? 6.386 8.834 -7.865 1.00 85.00 95 PHE A N 1
ATOM 728 C CA . PHE A 1 95 ? 6.749 7.853 -8.870 1.00 85.00 95 PHE A CA 1
ATOM 729 C C . PHE A 1 95 ? 7.887 8.381 -9.739 1.00 85.00 95 PHE A C 1
ATOM 731 O O . PHE A 1 95 ? 7.835 9.523 -10.188 1.00 85.00 95 PHE A O 1
ATOM 738 N N . GLY A 1 96 ? 8.906 7.552 -9.978 1.00 84.38 96 GLY A N 1
ATOM 739 C CA . GLY A 1 96 ? 9.976 7.882 -10.925 1.00 84.38 96 GLY A CA 1
ATOM 740 C C . GLY A 1 96 ? 9.543 7.706 -12.383 1.00 84.38 96 GLY A C 1
ATOM 741 O O . GLY A 1 96 ? 9.794 8.569 -13.215 1.00 84.38 96 GLY A O 1
ATOM 742 N N . HIS A 1 97 ? 8.861 6.601 -12.687 1.00 83.19 97 HIS A N 1
ATOM 743 C CA . HIS A 1 97 ? 8.303 6.311 -14.007 1.00 83.19 97 HIS A CA 1
ATOM 744 C C . HIS A 1 97 ? 6.964 5.590 -13.856 1.00 83.19 97 HIS A C 1
ATOM 746 O O . HIS A 1 97 ? 6.879 4.638 -13.075 1.00 83.19 97 HIS A O 1
ATOM 752 N N . VAL A 1 98 ? 5.942 6.050 -14.579 1.00 80.56 98 VAL A N 1
ATOM 753 C CA . VAL A 1 98 ? 4.577 5.516 -14.519 1.00 80.56 98 VAL A CA 1
ATOM 754 C C . VAL A 1 98 ? 4.062 5.281 -15.927 1.00 80.56 98 VAL A C 1
ATOM 756 O O . VAL A 1 98 ? 4.097 6.219 -16.723 1.00 80.56 98 VAL A O 1
ATOM 759 N N . ASP A 1 99 ? 3.542 4.085 -16.200 1.00 77.94 99 ASP A N 1
ATOM 760 C CA . ASP A 1 99 ? 2.881 3.819 -17.481 1.00 77.94 99 ASP A CA 1
ATOM 761 C C . ASP A 1 99 ? 1.406 4.287 -17.445 1.00 77.94 99 ASP A C 1
ATOM 763 O O . ASP A 1 99 ? 0.967 5.007 -18.340 1.00 77.94 99 ASP A O 1
ATOM 767 N N . GLU A 1 100 ? 0.647 3.990 -16.378 1.00 79.69 100 GLU A N 1
ATOM 768 C CA . GLU A 1 100 ? -0.748 4.440 -16.220 1.00 79.69 100 GLU A CA 1
ATOM 769 C C . GLU A 1 100 ? -1.119 4.808 -14.765 1.00 79.69 100 GLU A C 1
ATOM 771 O O . GLU A 1 100 ? -0.769 4.117 -13.804 1.00 79.69 100 GLU A O 1
ATOM 776 N N . THR A 1 101 ? -1.880 5.896 -14.573 1.00 76.31 101 THR A N 1
ATOM 777 C CA . THR A 1 101 ? -2.442 6.285 -13.263 1.00 76.31 101 THR A CA 1
ATOM 778 C C . THR A 1 101 ? -3.922 6.638 -13.360 1.00 76.31 101 THR A C 1
ATOM 780 O O . THR A 1 101 ? -4.315 7.524 -14.112 1.00 76.31 101 THR A O 1
ATOM 783 N N . GLN A 1 102 ? -4.739 6.008 -12.515 1.00 79.69 102 GLN A N 1
ATOM 784 C CA . GLN A 1 102 ? -6.154 6.310 -12.334 1.00 79.69 102 GLN A CA 1
ATOM 785 C C . GLN A 1 102 ? -6.435 6.739 -10.888 1.00 79.69 102 GLN A C 1
ATOM 787 O O . GLN A 1 102 ? -6.350 5.950 -9.941 1.00 79.69 102 GLN A O 1
ATOM 792 N N . LEU A 1 103 ? -6.824 8.001 -10.722 1.00 75.38 103 LEU A N 1
ATOM 793 C CA . LEU A 1 103 ? -7.196 8.599 -9.442 1.00 75.38 103 LEU A CA 1
ATOM 794 C C . LEU A 1 103 ? -8.713 8.754 -9.367 1.00 75.38 103 LEU A C 1
ATOM 796 O O . LEU A 1 103 ? -9.322 9.403 -10.215 1.00 75.38 103 LEU A O 1
ATOM 800 N N . ARG A 1 104 ? -9.332 8.184 -8.331 1.00 77.88 104 ARG A N 1
ATOM 801 C CA . ARG A 1 104 ? -10.755 8.385 -8.056 1.00 77.88 104 ARG A CA 1
ATOM 802 C C . ARG A 1 104 ? -10.950 8.793 -6.603 1.00 77.88 104 ARG A C 1
ATOM 804 O O . ARG A 1 104 ? -10.925 7.954 -5.705 1.00 77.88 104 ARG A O 1
ATOM 811 N N . ALA A 1 105 ? -11.175 10.083 -6.377 1.00 67.25 105 ALA A N 1
ATOM 812 C CA . ALA A 1 105 ? -11.677 10.558 -5.097 1.00 67.25 105 ALA A CA 1
ATOM 813 C C . ALA A 1 105 ? -13.131 10.094 -4.953 1.00 67.25 105 ALA A C 1
ATOM 815 O O . ALA A 1 105 ? -13.970 10.394 -5.803 1.00 67.25 105 ALA A O 1
ATOM 816 N N . VAL A 1 106 ? -13.417 9.311 -3.915 1.00 70.56 106 VAL A N 1
ATOM 817 C CA . VAL A 1 106 ? -14.777 8.848 -3.635 1.00 70.56 106 VAL A CA 1
ATOM 818 C C . VAL A 1 106 ? -15.306 9.707 -2.500 1.00 70.56 106 VAL A C 1
ATOM 820 O O . VAL A 1 106 ? -14.852 9.604 -1.358 1.00 70.56 106 VAL A O 1
ATOM 823 N N . ARG A 1 107 ? -16.242 10.596 -2.840 1.00 53.91 107 ARG A N 1
ATOM 824 C CA . ARG A 1 107 ? -17.020 11.341 -1.854 1.00 53.91 107 ARG A CA 1
ATOM 825 C C . ARG A 1 107 ? -18.098 10.390 -1.339 1.00 53.91 107 ARG A C 1
ATOM 827 O O . ARG A 1 107 ? -18.865 9.870 -2.148 1.00 53.91 107 ARG A O 1
ATOM 834 N N . VAL A 1 108 ? -18.060 10.100 -0.042 1.00 52.88 108 VAL A N 1
ATOM 835 C CA . VAL A 1 108 ? -19.131 9.389 0.670 1.00 52.88 108 VAL A CA 1
ATOM 836 C C . VAL A 1 108 ? -20.071 10.443 1.226 1.00 52.88 108 VAL A C 1
ATOM 838 O O . VAL A 1 108 ? -19.537 11.480 1.684 1.00 52.88 108 VAL A O 1
#

Organism: Psophocarpus tetragonolobus (NCBI:txid3891)

Radius of gyration: 12.76 Å; chains: 1; bounding box: 33×29×34 Å

Secondary structure (DSSP, 8-state):
----EEEEEEESSEEEEEEEEEEEEEEEEEEEEEEEEEEEEEEEEEEEEEEEEEEEEEEEEEEEEEEES-EEEEEEEEEEEEEEEEES-EEEEEEEEEEEEEEEE---

pLDDT: mean 81.42, std 10.33, range [45.56, 91.44]

Foldseek 3Di:
DPEDEAEDADADDEEEEEEEEYAEYEYHYEHEEYEYEYEEYEEYEYEEECYEYEYEYEYYAEYEYAYECYEYEYEYAEYAEYHYEYEVYHYHYHYNYYNYYHYDDDYD

Sequence (108 aa):
MLAGQLRACQRGSITSLLFKCVDETLLRVSYGSVYSCFGCVGETQLRVSYALVYNLFGHVGGTRLQASYALVYSFSRRIGGTRLQASYASVYSFFGHVDETQLRAVRV